Protein AF-A0A5K1FYK1-F1 (afdb_monomer_lite)

Secondary structure (DSSP, 8-state):
-------PPP------------------S------HHHHHHHHHHHHHHHHHHHHHHHHHHHHHHHHHHHHHHHHHHHHT-S-HHHHHHHHHHHHHHHHHHHHHHHHHHHHHHHHHHHHHHH----------GGGS-HHHHHHHHHHHHHHHHHHHHTT-

InterPro domains:
  IPR007356 tRNA (guanine(9)-N1)-methyltransferase, eukaryotic [PF27710] (33-149)
  IPR007356 tRNA (guanine(9)-N1)-methyltransferase, eukaryotic [PTHR13563] (24-150)

Radius of gyration: 33.41 Å; chains: 1; bounding box: 65×50×110 Å

Structure (mmCIF, N/CA/C/O backbone):
data_AF-A0A5K1FYK1-F1
#
_entry.id   AF-A0A5K1FYK1-F1
#
loop_
_atom_site.group_PDB
_atom_site.id
_atom_site.type_symbol
_atom_site.label_atom_id
_atom_site.label_alt_id
_atom_site.label_comp_id
_atom_site.label_asym_id
_atom_site.label_entity_id
_atom_site.label_seq_id
_atom_site.pdbx_PDB_ins_code
_atom_site.Cartn_x
_atom_site.Cartn_y
_atom_site.Cartn_z
_atom_site.occupancy
_atom_site.B_iso_or_equiv
_atom_site.auth_seq_id
_atom_site.auth_comp_id
_atom_site.auth_asym_id
_atom_site.auth_atom_id
_atom_site.pdbx_PDB_model_num
ATOM 1 N N . MET A 1 1 ? 0.011 -6.505 65.851 1.00 45.47 1 MET A N 1
ATOM 2 C CA . MET A 1 1 ? 1.336 -6.972 65.397 1.00 45.47 1 MET A CA 1
ATOM 3 C C . MET A 1 1 ? 1.111 -8.152 64.476 1.00 45.47 1 MET A C 1
ATOM 5 O O . MET A 1 1 ? 0.438 -9.086 64.889 1.00 45.47 1 MET A O 1
ATOM 9 N N . GLY A 1 2 ? 1.576 -8.056 63.236 1.00 45.41 2 GLY A N 1
ATOM 10 C CA . GLY A 1 2 ? 1.327 -9.039 62.181 1.00 45.41 2 GLY A CA 1
ATOM 11 C C . GLY A 1 2 ? 1.553 -8.389 60.822 1.00 45.41 2 GLY A C 1
ATOM 12 O O . GLY A 1 2 ? 0.606 -8.140 60.089 1.00 45.41 2 GLY A O 1
ATOM 13 N N . GLU A 1 3 ? 2.800 -8.001 60.581 1.00 43.47 3 GLU A N 1
ATOM 14 C CA . GLU A 1 3 ? 3.299 -7.370 59.361 1.00 43.47 3 GLU A CA 1
ATOM 15 C C . GLU A 1 3 ? 3.672 -8.486 58.372 1.00 43.47 3 GLU A C 1
ATOM 17 O O . GLU A 1 3 ? 4.439 -9.380 58.729 1.00 43.47 3 GLU A O 1
ATOM 22 N N . VAL A 1 4 ? 3.110 -8.476 57.159 1.00 50.62 4 VAL A N 1
ATOM 23 C CA . VAL A 1 4 ? 3.503 -9.389 56.069 1.00 50.62 4 VAL A CA 1
ATOM 24 C C . VAL A 1 4 ? 3.709 -8.572 54.793 1.00 50.62 4 VAL A C 1
ATOM 26 O O . VAL A 1 4 ? 2.808 -8.401 53.980 1.00 50.62 4 VAL A O 1
ATOM 29 N N . VAL A 1 5 ? 4.888 -7.957 54.749 1.00 49.75 5 VAL A N 1
ATOM 30 C CA . VAL A 1 5 ? 5.904 -7.963 53.682 1.00 49.75 5 VAL A CA 1
ATOM 31 C C . VAL A 1 5 ? 5.427 -8.208 52.238 1.00 49.75 5 VAL A C 1
ATOM 33 O O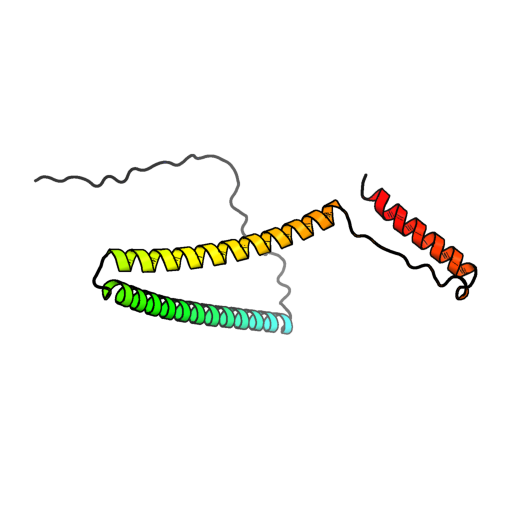 . VAL A 1 5 ? 5.021 -9.310 51.869 1.00 49.75 5 VAL A O 1
ATOM 36 N N . GLU A 1 6 ? 5.604 -7.163 51.420 1.00 46.22 6 GLU A N 1
ATOM 37 C CA . GLU A 1 6 ? 5.690 -7.171 49.954 1.00 46.22 6 GLU A CA 1
ATOM 38 C C . GLU A 1 6 ? 6.714 -8.191 49.438 1.00 46.22 6 GLU A C 1
ATOM 40 O O . GLU A 1 6 ? 7.853 -8.241 49.900 1.00 46.22 6 GLU A O 1
ATOM 45 N N . SER A 1 7 ? 6.338 -8.953 48.413 1.00 43.53 7 SER A N 1
ATOM 46 C CA . SER A 1 7 ? 7.266 -9.778 47.639 1.00 43.53 7 SER A CA 1
ATOM 47 C C . SER A 1 7 ? 7.247 -9.357 46.169 1.00 43.53 7 SER A C 1
ATOM 49 O O . SER A 1 7 ? 6.508 -9.921 45.359 1.00 43.53 7 SER A O 1
ATOM 51 N N . GLU A 1 8 ? 8.076 -8.376 45.819 1.00 42.44 8 GLU A N 1
ATOM 52 C CA . GLU A 1 8 ? 8.588 -8.225 44.457 1.00 42.44 8 GLU A CA 1
ATOM 53 C C . GLU A 1 8 ? 9.806 -9.146 44.311 1.00 42.44 8 GLU A C 1
ATOM 55 O O . GLU A 1 8 ? 10.772 -9.045 45.066 1.00 42.44 8 GLU A O 1
ATOM 60 N N . ILE A 1 9 ? 9.750 -10.088 43.368 1.00 46.44 9 ILE A N 1
ATOM 61 C CA . ILE A 1 9 ? 10.900 -10.930 43.028 1.00 46.44 9 ILE A CA 1
ATOM 62 C C . ILE A 1 9 ? 11.744 -10.189 41.979 1.00 46.44 9 ILE A C 1
ATOM 64 O O . ILE A 1 9 ? 11.218 -9.876 40.908 1.00 46.44 9 ILE A O 1
ATOM 68 N N . PRO A 1 10 ? 13.045 -9.956 42.240 1.00 48.47 10 PRO A N 1
ATOM 69 C CA . PRO A 1 10 ? 13.988 -9.398 41.284 1.00 48.47 10 PRO A CA 1
ATOM 70 C C . PRO A 1 10 ? 14.644 -10.517 40.464 1.00 48.47 10 PRO A C 1
ATOM 72 O O . PRO A 1 10 ? 14.892 -11.606 40.972 1.00 48.47 10 PRO A O 1
ATOM 75 N N . ASN A 1 11 ? 14.949 -10.243 39.199 1.00 40.34 11 ASN A N 1
ATOM 76 C CA . ASN A 1 11 ? 15.930 -10.962 38.377 1.00 40.34 11 ASN A CA 1
ATOM 77 C C . ASN A 1 11 ? 16.183 -10.081 37.146 1.00 40.34 11 ASN A C 1
ATOM 79 O O . ASN A 1 11 ? 15.236 -9.707 36.465 1.00 40.34 11 ASN A O 1
ATOM 83 N N . GLY A 1 12 ? 17.391 -9.688 36.777 1.00 34.97 12 GLY A N 1
ATOM 84 C CA . GLY A 1 12 ? 18.720 -10.058 37.233 1.00 34.97 12 GLY A CA 1
ATOM 85 C C . GLY A 1 12 ? 19.655 -9.617 36.112 1.00 34.97 12 GLY A C 1
ATOM 86 O O . GLY A 1 12 ? 19.536 -10.105 34.988 1.00 34.97 12 GLY A O 1
ATOM 87 N N . ASP A 1 13 ? 20.507 -8.640 36.407 1.00 32.94 13 ASP A N 1
ATOM 88 C CA . ASP A 1 13 ? 21.554 -8.146 35.523 1.00 32.94 13 ASP A CA 1
ATOM 89 C C . ASP A 1 13 ? 22.542 -9.262 35.160 1.00 32.94 13 ASP A C 1
ATOM 91 O O . ASP A 1 13 ? 23.092 -9.937 36.031 1.00 32.94 13 ASP A O 1
ATOM 95 N N . ALA A 1 14 ? 22.819 -9.404 33.865 1.00 39.47 14 ALA A N 1
ATOM 96 C CA . ALA A 1 14 ? 24.039 -10.023 33.368 1.00 39.47 14 ALA A CA 1
ATOM 97 C C . ALA A 1 14 ? 24.877 -8.923 32.709 1.00 39.47 14 ALA A C 1
ATOM 99 O O . ALA A 1 14 ? 24.531 -8.396 31.652 1.00 39.47 14 ALA A O 1
ATOM 100 N N . ALA A 1 15 ? 25.952 -8.555 33.400 1.00 39.31 15 ALA A N 1
ATOM 101 C CA . ALA A 1 15 ? 26.922 -7.553 33.001 1.00 39.31 15 ALA A CA 1
ATOM 102 C C . ALA A 1 15 ? 28.044 -8.133 32.121 1.00 39.31 15 ALA A C 1
ATOM 104 O O . ALA A 1 15 ? 28.415 -9.301 32.254 1.00 39.31 15 ALA A O 1
ATOM 105 N N . ASN A 1 16 ? 28.649 -7.206 31.369 1.00 36.06 16 ASN A N 1
ATOM 106 C CA . ASN A 1 16 ? 29.943 -7.207 30.667 1.00 36.06 16 ASN A CA 1
ATOM 107 C C . ASN A 1 16 ? 29.934 -7.697 29.201 1.00 36.06 16 ASN A C 1
ATOM 109 O O . ASN A 1 16 ? 29.418 -8.762 28.897 1.00 36.06 16 ASN A O 1
ATOM 113 N N . GLY A 1 17 ? 30.503 -6.966 28.237 1.00 31.27 17 GLY A N 1
ATOM 114 C CA . GLY A 1 17 ? 31.446 -5.853 28.357 1.00 31.27 17 GLY A CA 1
ATOM 115 C C . GLY A 1 17 ? 31.636 -5.051 27.066 1.00 31.27 17 GLY A C 1
ATOM 116 O O . GLY A 1 17 ? 31.213 -5.452 25.984 1.00 31.27 17 GLY A O 1
ATOM 117 N N . ASP A 1 18 ? 32.290 -3.909 27.272 1.00 34.53 18 ASP A N 1
ATOM 118 C CA . ASP A 1 18 ? 33.140 -3.167 26.339 1.00 34.53 18 ASP A CA 1
ATOM 119 C C . ASP A 1 18 ? 32.508 -2.584 25.068 1.00 34.53 18 ASP A C 1
ATOM 121 O O . ASP A 1 18 ? 32.523 -3.151 23.979 1.00 34.53 18 ASP A O 1
ATOM 125 N N . GLY A 1 19 ? 32.065 -1.337 25.206 1.00 34.72 19 GLY A N 1
ATOM 126 C CA . GLY A 1 19 ? 31.844 -0.414 24.102 1.00 34.72 19 GLY A CA 1
ATOM 127 C C . GLY A 1 19 ? 31.708 0.994 24.660 1.00 34.72 19 GLY A C 1
ATOM 128 O O . GLY A 1 19 ? 30.688 1.320 25.257 1.00 34.72 19 GLY A O 1
ATOM 129 N N . ALA A 1 20 ? 32.776 1.776 24.528 1.00 41.94 20 ALA A N 1
ATOM 130 C CA . ALA A 1 20 ? 32.913 3.173 24.927 1.00 41.94 20 ALA A CA 1
ATOM 131 C C . ALA A 1 20 ? 31.640 4.027 24.700 1.00 41.94 20 ALA A C 1
ATOM 133 O O . ALA A 1 20 ? 30.890 3.765 23.756 1.00 41.94 20 ALA A O 1
ATOM 134 N N . PRO A 1 21 ? 31.389 5.060 25.534 1.00 56.41 21 PRO A N 1
ATOM 135 C CA . PRO A 1 21 ? 30.239 5.947 25.359 1.00 56.41 21 PRO A CA 1
ATOM 136 C C . PRO A 1 21 ? 30.215 6.512 23.929 1.00 56.41 21 PRO A C 1
ATOM 138 O O . PRO A 1 21 ? 31.280 6.860 23.414 1.00 56.41 21 PRO A O 1
ATOM 141 N N . PRO A 1 22 ? 29.040 6.603 23.272 1.00 48.97 22 PRO A N 1
ATOM 142 C CA . PRO A 1 22 ? 28.956 7.214 21.958 1.00 48.97 22 PRO A CA 1
ATOM 143 C C . PRO A 1 22 ? 29.416 8.660 22.099 1.00 48.97 22 PRO A C 1
ATOM 145 O O . PRO A 1 22 ? 28.834 9.435 22.859 1.00 48.97 22 PRO A O 1
ATOM 148 N N . GLU A 1 23 ? 30.509 8.950 21.400 1.00 48.19 23 GLU A N 1
ATOM 149 C CA . GLU A 1 23 ? 31.130 10.254 21.275 1.00 48.19 23 GLU A CA 1
ATOM 150 C C . GLU A 1 23 ? 30.063 11.340 21.152 1.00 48.19 23 GLU A C 1
ATOM 152 O O . GLU A 1 23 ? 29.153 11.278 20.315 1.00 48.19 23 GLU A O 1
ATOM 157 N N . GLU A 1 24 ? 30.192 12.352 22.006 1.00 49.41 24 GLU A N 1
ATOM 158 C CA . GLU A 1 24 ? 29.573 13.644 21.775 1.00 49.41 24 GLU A CA 1
ATOM 159 C C . GLU A 1 24 ? 29.853 14.064 20.326 1.00 49.41 24 GLU A C 1
ATOM 161 O O . GLU A 1 24 ? 30.982 13.883 19.856 1.00 49.41 24 GLU A O 1
ATOM 166 N N . PRO A 1 25 ? 28.889 14.639 19.585 1.00 45.38 25 PRO A N 1
ATOM 167 C CA . PRO A 1 25 ? 29.239 15.286 18.339 1.00 45.38 25 PRO A CA 1
ATOM 168 C C . PRO A 1 25 ? 30.099 16.501 18.693 1.00 45.38 25 PRO A C 1
ATOM 170 O O . PRO A 1 25 ? 29.584 17.586 18.964 1.00 45.38 25 PRO A O 1
ATOM 173 N N . SER A 1 26 ? 31.417 16.295 18.681 1.00 43.72 26 SER A N 1
ATOM 174 C CA . SER A 1 26 ? 32.424 17.331 18.523 1.00 43.72 26 SER A CA 1
ATOM 175 C C . SER A 1 26 ? 32.130 18.030 17.200 1.00 43.72 26 SER A C 1
ATOM 177 O O . SER A 1 26 ? 32.593 17.655 16.124 1.00 43.72 26 SER A O 1
ATOM 179 N N . ALA A 1 27 ? 31.245 19.017 17.279 1.00 42.31 27 ALA A N 1
ATOM 180 C CA . ALA A 1 27 ? 30.926 19.934 16.208 1.00 42.31 27 ALA A CA 1
ATOM 181 C C . ALA A 1 27 ? 31.886 21.126 16.273 1.00 42.31 27 ALA A C 1
ATOM 183 O O . ALA A 1 27 ? 31.462 22.274 16.226 1.00 42.31 27 ALA A O 1
ATOM 184 N N . GLU A 1 28 ? 33.192 20.860 16.329 1.00 44.62 28 GLU A N 1
ATOM 185 C CA . GLU A 1 28 ? 34.197 21.817 15.863 1.00 44.62 28 GLU A CA 1
ATOM 186 C C . GLU A 1 28 ? 34.456 21.591 14.366 1.00 44.62 28 GLU A C 1
ATOM 188 O O . GLU A 1 28 ? 35.567 21.365 13.899 1.00 44.62 28 GLU A O 1
ATOM 193 N N . ALA A 1 29 ? 33.378 21.651 13.582 1.00 43.69 29 ALA A N 1
ATOM 194 C CA . ALA A 1 29 ? 33.452 21.957 12.164 1.00 43.69 29 ALA A CA 1
ATOM 195 C C . ALA A 1 29 ? 33.134 23.445 12.052 1.00 43.69 29 ALA A C 1
ATOM 197 O O . ALA A 1 29 ? 31.995 23.843 12.295 1.00 43.69 29 ALA A O 1
ATOM 198 N N . GLY A 1 30 ? 34.159 24.252 11.760 1.00 40.41 30 GLY A N 1
ATOM 199 C CA . GLY A 1 30 ? 34.105 25.712 11.756 1.00 40.41 30 GLY A CA 1
ATOM 200 C C . GLY A 1 30 ? 32.756 26.260 11.300 1.00 40.41 30 GLY A C 1
ATOM 201 O O . GLY A 1 30 ? 32.319 26.012 10.173 1.00 40.41 30 GLY A O 1
ATOM 202 N N . GLU A 1 31 ? 32.096 26.998 12.195 1.00 47.56 31 GLU A N 1
ATOM 203 C CA . GLU A 1 31 ? 30.844 27.688 11.918 1.00 47.56 31 GLU A CA 1
ATOM 204 C C . GLU A 1 31 ? 31.079 28.747 10.837 1.00 47.56 31 GLU A C 1
ATOM 206 O O . GLU A 1 31 ? 31.260 29.934 11.108 1.00 47.56 31 GLU A O 1
ATOM 211 N N . LEU A 1 32 ? 31.037 28.341 9.570 1.00 54.94 32 LEU A N 1
ATOM 212 C CA . LEU A 1 32 ? 30.719 29.281 8.513 1.00 54.94 32 LEU A CA 1
ATOM 213 C C . LEU A 1 32 ? 29.315 29.796 8.844 1.00 54.94 32 LEU A C 1
ATOM 215 O O . LEU A 1 32 ? 28.368 29.000 8.875 1.00 54.94 32 LEU A O 1
ATOM 219 N N . PRO A 1 33 ? 29.140 31.098 9.137 1.00 62.69 33 PRO A N 1
ATOM 220 C CA . PRO A 1 33 ? 27.858 31.615 9.564 1.00 62.69 33 PRO A CA 1
ATOM 221 C C . PRO A 1 33 ? 26.857 31.336 8.450 1.00 62.69 33 PRO A C 1
ATOM 223 O O . PRO A 1 33 ? 26.936 31.933 7.376 1.00 62.69 33 PRO A O 1
ATOM 226 N N . LEU A 1 34 ? 25.921 30.412 8.715 1.00 62.03 34 LEU A N 1
ATOM 227 C CA . LEU A 1 34 ? 24.820 30.070 7.815 1.00 62.03 34 LEU A CA 1
ATOM 228 C C . LEU A 1 34 ? 24.322 31.356 7.159 1.00 62.03 34 LEU A C 1
ATOM 230 O O . LEU A 1 34 ? 23.933 32.291 7.870 1.00 62.03 34 LEU A O 1
ATOM 234 N N . SER A 1 35 ? 24.356 31.407 5.823 1.00 77.75 35 SER A N 1
ATOM 235 C CA . SER A 1 35 ? 23.855 32.551 5.059 1.00 77.75 35 SER A CA 1
ATOM 236 C C . SER A 1 35 ? 22.494 32.979 5.616 1.00 77.75 35 SER A C 1
ATOM 238 O O . SER A 1 35 ? 21.688 32.133 6.018 1.00 77.75 35 SER A O 1
ATOM 240 N N . LYS A 1 36 ? 22.198 34.285 5.637 1.00 81.75 36 LYS A N 1
ATOM 241 C CA . LYS A 1 36 ? 20.920 34.825 6.152 1.00 81.75 36 LYS A CA 1
ATOM 242 C C . LYS A 1 36 ? 19.701 34.069 5.588 1.00 81.75 36 LYS A C 1
ATOM 244 O O . LYS A 1 36 ? 18.698 33.884 6.276 1.00 81.75 36 LYS A O 1
ATOM 249 N N . SER A 1 37 ? 19.811 33.575 4.353 1.00 82.44 37 SER A N 1
ATOM 250 C CA . SER A 1 37 ? 18.807 32.738 3.691 1.00 82.44 37 SER A CA 1
ATOM 251 C C . SER A 1 37 ? 18.691 31.317 4.274 1.00 82.44 37 SER A C 1
ATOM 253 O O . SER A 1 37 ? 17.573 30.832 4.459 1.00 82.44 37 SER A O 1
ATOM 255 N N . ALA A 1 38 ? 19.807 30.671 4.617 1.00 85.75 38 ALA A N 1
ATOM 256 C CA . ALA A 1 38 ? 19.861 29.343 5.225 1.00 85.75 38 ALA A CA 1
ATOM 257 C C . ALA A 1 38 ? 19.288 29.351 6.651 1.00 85.75 38 ALA A C 1
ATOM 259 O O . ALA A 1 38 ? 18.421 28.533 6.961 1.00 85.75 38 ALA A O 1
ATOM 260 N N . ARG A 1 39 ? 19.638 30.357 7.471 1.00 85.62 39 ARG A N 1
ATOM 261 C CA . ARG A 1 39 ? 19.046 30.546 8.814 1.00 85.62 39 ARG A CA 1
ATOM 262 C C . ARG A 1 39 ? 17.526 30.722 8.742 1.00 85.62 39 ARG A C 1
ATOM 264 O O . ARG A 1 39 ? 16.776 30.089 9.481 1.00 85.62 39 ARG A O 1
ATOM 271 N N . LYS A 1 40 ? 17.046 31.529 7.789 1.00 86.56 40 LYS A N 1
ATOM 272 C CA . LYS A 1 40 ? 15.607 31.746 7.563 1.00 86.56 40 LYS A CA 1
ATOM 273 C C . LYS A 1 40 ? 14.883 30.479 7.084 1.00 86.56 40 LYS A C 1
ATOM 275 O O . LYS A 1 40 ? 13.731 30.263 7.463 1.00 86.56 40 LYS A O 1
ATOM 280 N N . ARG A 1 41 ? 15.522 29.643 6.254 1.00 87.19 41 ARG A N 1
ATOM 281 C CA . ARG A 1 41 ? 14.967 28.350 5.805 1.00 87.19 41 ARG A CA 1
ATOM 282 C C . ARG A 1 41 ? 14.842 27.360 6.963 1.00 87.19 41 ARG A C 1
ATOM 284 O O . ARG A 1 41 ? 13.774 26.770 7.108 1.00 87.19 41 ARG A O 1
ATOM 291 N N . LEU A 1 42 ? 15.864 27.263 7.811 1.00 86.44 42 LEU A N 1
ATOM 292 C CA . LEU A 1 42 ? 15.886 26.380 8.979 1.00 86.44 42 LEU A CA 1
ATOM 293 C C . LEU A 1 42 ? 14.803 26.767 9.999 1.00 86.44 42 LEU A C 1
ATOM 295 O O . LEU A 1 42 ? 13.971 25.937 10.357 1.00 86.44 42 LEU A O 1
ATOM 299 N N . LEU A 1 43 ? 14.694 28.054 10.348 1.00 89.31 43 LEU A N 1
ATOM 300 C CA . LEU A 1 43 ? 13.623 28.546 11.230 1.00 89.31 43 LEU A CA 1
ATOM 301 C C . LEU A 1 43 ? 12.220 28.286 10.654 1.00 89.31 43 LEU A C 1
ATOM 303 O O . LEU A 1 43 ? 11.271 28.000 11.383 1.00 89.31 43 LEU A O 1
ATOM 307 N N . LYS A 1 44 ? 12.053 28.373 9.327 1.00 91.38 44 LYS A N 1
ATOM 308 C CA . LYS A 1 44 ? 10.777 28.058 8.664 1.00 91.38 44 LYS A CA 1
ATOM 309 C C . LYS A 1 44 ? 10.468 26.560 8.700 1.00 91.38 44 LYS A C 1
ATOM 311 O O . LYS A 1 44 ? 9.293 26.200 8.785 1.00 91.38 44 LYS A O 1
ATOM 316 N N . GLN A 1 45 ? 11.483 25.707 8.602 1.00 91.44 45 GLN A N 1
ATOM 317 C CA . GLN A 1 45 ? 11.342 24.260 8.717 1.00 91.44 45 GLN A CA 1
ATOM 318 C C . GLN A 1 45 ? 10.935 23.861 10.138 1.00 91.44 45 GLN A C 1
ATOM 320 O O . GLN A 1 45 ? 9.899 23.217 10.285 1.00 91.44 45 GLN A O 1
ATOM 325 N N . GLN A 1 46 ? 11.635 24.359 11.161 1.00 91.38 46 GLN A N 1
ATOM 326 C CA . GLN A 1 46 ? 11.299 24.126 12.571 1.00 91.38 46 GLN A CA 1
ATOM 327 C C . GLN A 1 46 ? 9.856 24.541 12.882 1.00 91.38 46 GLN A C 1
ATOM 329 O O . GLN A 1 46 ? 9.051 23.719 13.307 1.00 91.38 46 GLN A O 1
ATOM 334 N N . ARG A 1 47 ? 9.451 25.760 12.495 1.00 93.12 47 ARG A N 1
ATOM 335 C CA . ARG A 1 47 ? 8.059 26.225 12.664 1.00 93.12 47 ARG A CA 1
ATOM 336 C C . ARG A 1 47 ? 7.026 25.345 11.955 1.00 93.12 47 ARG A C 1
ATOM 338 O O . ARG A 1 47 ? 5.869 25.287 12.367 1.00 93.12 47 ARG A O 1
ATOM 345 N N . ARG A 1 48 ? 7.380 24.713 10.830 1.00 91.81 48 ARG A N 1
ATOM 346 C CA . ARG A 1 48 ? 6.483 23.783 10.120 1.00 91.81 48 ARG A CA 1
ATOM 347 C C . ARG A 1 48 ? 6.408 22.441 10.834 1.00 91.81 48 ARG A C 1
ATOM 349 O O . ARG A 1 48 ? 5.326 21.867 10.883 1.00 91.81 48 ARG A O 1
ATOM 356 N N . GLU A 1 49 ? 7.525 21.944 11.342 1.00 92.31 49 GLU A N 1
ATOM 357 C CA . GLU A 1 49 ? 7.609 20.687 12.084 1.00 92.31 49 GLU A CA 1
ATOM 358 C C . GLU A 1 49 ? 6.890 20.789 13.430 1.00 92.31 49 GLU A C 1
ATOM 360 O O . GLU A 1 49 ? 6.053 19.938 13.719 1.00 92.31 49 GLU A O 1
ATOM 365 N N . GLU A 1 50 ? 7.078 21.882 14.167 1.00 91.81 50 GLU A N 1
ATOM 366 C CA . GLU A 1 50 ? 6.342 22.205 15.395 1.00 91.81 50 GLU A CA 1
ATOM 367 C C . GLU A 1 50 ? 4.833 22.255 15.143 1.00 91.81 50 GLU A C 1
ATOM 369 O O . GLU A 1 50 ? 4.071 21.533 15.783 1.00 91.81 50 GLU A O 1
ATOM 374 N N . LYS A 1 51 ? 4.387 23.009 14.127 1.00 91.50 51 LYS A N 1
ATOM 375 C CA . LYS A 1 51 ? 2.961 23.074 13.756 1.00 91.50 51 LYS A CA 1
ATOM 376 C C . LYS A 1 51 ? 2.406 21.725 13.305 1.00 91.50 51 LYS A C 1
ATOM 378 O O . LYS A 1 51 ? 1.242 21.419 13.554 1.00 91.50 51 LYS A O 1
ATOM 383 N N . LYS A 1 52 ? 3.198 20.906 12.606 1.00 95.06 52 LYS A N 1
ATOM 384 C CA . LYS A 1 52 ? 2.796 19.541 12.232 1.00 95.06 52 LYS A CA 1
ATOM 385 C C . LYS A 1 52 ? 2.683 18.650 13.467 1.00 95.06 52 LYS A C 1
ATOM 387 O O . LYS A 1 52 ? 1.735 17.874 13.552 1.00 95.06 52 LYS A O 1
ATOM 392 N N . ALA A 1 53 ? 3.615 18.760 14.408 1.00 91.88 53 ALA A N 1
ATOM 393 C CA . ALA A 1 53 ? 3.612 17.998 15.648 1.00 91.88 53 ALA A CA 1
ATOM 394 C C . ALA A 1 53 ? 2.425 18.385 16.537 1.00 91.88 53 ALA A C 1
ATOM 396 O O . ALA A 1 53 ? 1.734 17.497 17.027 1.00 91.88 53 ALA A O 1
ATOM 397 N N . GLU A 1 54 ? 2.129 19.676 16.675 1.00 90.75 54 GLU A N 1
ATOM 398 C CA . GLU A 1 54 ? 0.968 20.190 17.405 1.00 90.75 54 GLU A CA 1
ATOM 399 C C . GLU A 1 54 ? -0.343 19.678 16.797 1.00 90.75 54 GLU A C 1
ATOM 401 O O . GLU A 1 54 ? -1.141 19.046 17.485 1.00 90.75 54 GLU A O 1
ATOM 406 N N . LYS A 1 55 ? -0.520 19.817 15.475 1.00 92.06 55 LYS A N 1
ATOM 407 C CA . LYS A 1 55 ? -1.697 19.278 14.772 1.00 92.06 55 LYS A CA 1
ATOM 408 C C . LYS A 1 55 ? -1.819 17.763 14.918 1.00 92.06 55 LYS A C 1
ATOM 410 O O . LYS A 1 55 ? -2.920 17.245 15.079 1.00 92.06 55 LYS A O 1
ATOM 415 N N . LYS A 1 56 ? -0.698 17.037 14.879 1.00 93.75 56 LYS A N 1
ATOM 416 C CA . LYS A 1 56 ? -0.677 15.582 15.078 1.00 93.75 56 LYS A CA 1
ATOM 417 C C . LYS A 1 56 ? -1.044 15.204 16.515 1.00 93.75 56 LYS A C 1
ATOM 419 O O . LYS A 1 56 ? -1.748 14.214 16.697 1.00 93.75 56 LYS A O 1
ATOM 424 N N . LYS A 1 57 ? -0.600 15.971 17.517 1.00 92.81 57 LYS A N 1
ATOM 425 C CA . LYS A 1 57 ? -0.975 15.787 18.928 1.00 92.81 57 LYS A CA 1
ATOM 426 C C . LYS A 1 57 ? -2.468 16.047 19.130 1.00 92.81 57 LYS A C 1
ATOM 428 O O . LYS A 1 57 ? -3.149 15.146 19.608 1.00 92.81 57 LYS A O 1
ATOM 433 N N . ALA A 1 58 ? -2.983 17.179 18.648 1.00 91.56 58 ALA A N 1
ATOM 434 C CA . ALA A 1 58 ? -4.404 17.521 18.719 1.00 91.56 58 ALA A CA 1
ATOM 435 C C . ALA A 1 58 ? -5.291 16.466 18.030 1.00 91.56 58 ALA A C 1
ATOM 437 O O . ALA A 1 58 ? -6.243 15.964 18.621 1.00 91.56 58 ALA A O 1
ATOM 438 N N . ALA A 1 59 ? -4.928 16.027 16.819 1.00 92.38 59 ALA A N 1
ATOM 439 C CA . ALA A 1 59 ? -5.663 14.975 16.114 1.00 92.38 59 ALA A CA 1
ATOM 440 C C . ALA A 1 59 ? -5.602 13.616 16.839 1.00 92.38 59 ALA A C 1
ATOM 442 O O . ALA A 1 59 ? -6.562 12.844 16.811 1.00 92.38 59 ALA A O 1
ATOM 443 N N . LYS A 1 60 ? -4.476 13.293 17.491 1.00 93.12 60 LYS A N 1
ATOM 444 C CA . LYS A 1 60 ? -4.336 12.062 18.284 1.00 93.12 60 LYS A CA 1
ATOM 445 C C . LYS A 1 60 ? -5.202 12.115 19.543 1.00 93.12 60 LYS A C 1
ATOM 447 O O . LYS A 1 60 ? -5.813 11.104 19.883 1.00 93.12 60 LYS A O 1
ATOM 452 N N . GLU A 1 61 ? -5.269 13.266 20.199 1.00 92.69 61 GLU A N 1
ATOM 453 C CA . GLU A 1 61 ? -6.095 13.497 21.383 1.00 92.69 61 GLU A CA 1
ATOM 454 C C . GLU A 1 61 ? -7.589 13.438 21.052 1.00 92.69 61 GLU A C 1
ATOM 456 O O . GLU A 1 61 ? -8.318 12.666 21.669 1.00 92.69 61 GLU A O 1
ATOM 461 N N . GLU A 1 62 ? -8.032 14.128 19.999 1.00 91.44 62 GLU A N 1
ATOM 462 C CA . GLU A 1 62 ? -9.418 14.063 19.525 1.00 91.44 62 GLU A CA 1
ATOM 463 C C . GLU A 1 62 ? -9.810 12.629 19.136 1.00 91.44 62 GLU A C 1
ATOM 465 O O . GLU A 1 62 ? -10.881 12.133 19.498 1.00 91.44 62 GLU A O 1
ATOM 470 N N . LYS A 1 63 ? -8.915 11.917 18.437 1.00 94.25 63 LYS A N 1
ATOM 471 C CA . LYS A 1 63 ? -9.131 10.512 18.079 1.00 94.25 63 LYS A CA 1
ATOM 472 C C . LYS A 1 63 ? -9.233 9.620 19.314 1.00 94.25 63 LYS A C 1
ATOM 474 O O . LYS A 1 63 ? -10.050 8.700 19.304 1.00 94.25 63 LYS A O 1
ATOM 479 N N . ARG A 1 64 ? -8.419 9.866 20.348 1.00 93.38 64 ARG A N 1
ATOM 480 C CA . ARG A 1 64 ? -8.474 9.136 21.621 1.00 93.38 64 ARG A CA 1
ATOM 481 C C . ARG A 1 64 ? -9.798 9.406 22.331 1.00 93.38 64 ARG A C 1
ATOM 483 O O . ARG A 1 64 ? -10.473 8.439 22.661 1.00 93.38 64 ARG A O 1
ATOM 490 N N . ARG A 1 65 ? -10.208 10.671 22.457 1.00 93.38 65 ARG A N 1
ATOM 491 C CA . ARG A 1 65 ? -11.477 11.059 23.090 1.00 93.38 65 ARG A CA 1
ATOM 492 C C . ARG A 1 65 ? -12.675 10.403 22.404 1.00 93.38 65 ARG A C 1
ATOM 494 O O . ARG A 1 65 ? -13.428 9.680 23.042 1.00 93.38 65 ARG A O 1
ATOM 501 N N . LYS A 1 66 ? -12.775 10.520 21.075 1.00 93.00 66 LYS A N 1
ATOM 502 C CA . LYS A 1 66 ? -13.838 9.868 20.287 1.00 93.00 66 LYS A CA 1
ATOM 503 C C . LYS A 1 66 ? -13.799 8.340 20.372 1.00 93.00 66 LYS A C 1
ATOM 505 O O . LYS A 1 66 ? -14.820 7.677 20.223 1.00 93.00 66 LYS A O 1
ATOM 510 N N . ALA A 1 67 ? -12.616 7.738 20.512 1.00 92.81 67 ALA A N 1
ATOM 511 C CA . ALA A 1 67 ? -12.497 6.292 20.686 1.00 92.81 67 ALA A CA 1
ATOM 512 C C . ALA A 1 67 ? -12.959 5.844 22.078 1.00 92.81 67 ALA A C 1
ATOM 514 O O . ALA A 1 67 ? -13.568 4.784 22.188 1.00 92.81 67 ALA A O 1
ATOM 515 N N . GLU A 1 68 ? -12.691 6.646 23.103 1.00 92.94 68 GLU A N 1
ATOM 516 C CA . GLU A 1 68 ? -13.131 6.415 24.475 1.00 92.94 68 GLU A CA 1
ATOM 517 C C . GLU A 1 68 ? -14.647 6.584 24.617 1.00 92.94 68 GLU A C 1
ATOM 519 O O . GLU A 1 68 ? -15.295 5.680 25.135 1.00 92.94 68 GLU A O 1
ATOM 524 N N . GLU A 1 69 ? -15.221 7.644 24.039 1.00 92.88 69 GLU A N 1
ATOM 525 C CA . GLU A 1 69 ? -16.675 7.848 23.926 1.00 92.88 69 GLU A CA 1
ATOM 526 C C . GLU A 1 69 ? -17.343 6.630 23.266 1.00 92.88 69 GLU A C 1
ATOM 528 O O . GLU A 1 69 ? -18.198 5.984 23.866 1.00 92.88 69 GLU A O 1
ATOM 533 N N . ARG A 1 70 ? -16.856 6.204 22.090 1.00 91.06 70 ARG A N 1
ATOM 534 C CA . ARG A 1 70 ? -17.375 5.002 21.412 1.00 91.06 70 ARG A CA 1
ATOM 535 C C . ARG A 1 70 ? -17.202 3.718 22.219 1.00 91.06 70 ARG A C 1
ATOM 537 O O . ARG A 1 70 ? -18.017 2.808 22.094 1.00 91.06 70 ARG A O 1
ATOM 544 N N . ARG A 1 71 ? -16.120 3.588 22.995 1.00 90.50 71 ARG A N 1
ATOM 545 C CA . ARG A 1 71 ? -15.903 2.414 23.853 1.00 90.50 71 ARG A CA 1
ATOM 546 C C . ARG A 1 71 ? -16.908 2.403 24.998 1.00 90.50 71 ARG A C 1
ATOM 548 O O . ARG A 1 71 ? -17.452 1.341 25.279 1.00 90.50 71 ARG A O 1
ATOM 555 N N . ARG A 1 72 ? -17.158 3.559 25.612 1.00 91.19 72 ARG A N 1
ATOM 556 C CA . ARG A 1 72 ? -18.135 3.723 26.688 1.00 91.19 72 ARG A CA 1
ATOM 557 C C . ARG A 1 72 ? -19.553 3.445 26.194 1.00 91.19 72 ARG A C 1
ATOM 559 O O . ARG A 1 72 ? -20.215 2.597 26.773 1.00 91.19 72 ARG A O 1
ATOM 566 N N . GLU A 1 73 ? -19.966 4.052 25.083 1.00 90.94 73 GLU A N 1
ATOM 567 C CA . GLU A 1 73 ? -21.273 3.792 24.456 1.00 90.94 73 GLU A CA 1
ATOM 568 C C . GLU A 1 73 ? -21.455 2.312 24.098 1.00 90.94 73 GLU A C 1
ATOM 570 O O . GLU A 1 73 ? -22.538 1.750 24.228 1.00 90.94 73 GLU A O 1
ATOM 575 N N . TRP A 1 74 ? -20.391 1.658 23.626 1.00 88.38 74 TRP A N 1
ATOM 576 C CA . TRP A 1 74 ? -20.429 0.231 23.330 1.00 88.38 74 TRP A CA 1
ATOM 577 C C . TRP A 1 74 ? -20.567 -0.623 24.593 1.00 88.38 74 TRP A C 1
ATOM 579 O O . TRP A 1 74 ? -21.343 -1.572 24.597 1.00 88.38 74 TRP A O 1
ATOM 589 N N . GLN A 1 75 ? -19.831 -0.294 25.657 1.00 87.88 75 GLN A N 1
ATOM 590 C CA . GLN A 1 75 ? -19.951 -0.986 26.941 1.00 87.88 75 GLN A CA 1
ATOM 591 C C . GLN A 1 75 ? -21.350 -0.821 27.528 1.00 87.88 75 GLN A C 1
ATOM 593 O O . GLN A 1 75 ? -21.916 -1.806 27.979 1.00 87.88 75 GLN A O 1
ATOM 598 N N . GLU A 1 76 ? -21.929 0.377 27.437 1.00 88.94 76 GLU A N 1
ATOM 599 C CA . GLU A 1 76 ? -23.299 0.661 27.866 1.00 88.94 76 GLU A CA 1
ATOM 600 C C . GLU A 1 76 ? -24.336 -0.144 27.062 1.00 88.94 76 GLU A C 1
ATOM 602 O O . GLU A 1 76 ? -25.265 -0.730 27.625 1.00 88.94 76 GLU A O 1
ATOM 607 N N . LYS A 1 77 ? -24.137 -0.261 25.742 1.00 86.69 77 LYS A N 1
ATOM 608 C CA . LYS A 1 77 ? -24.951 -1.121 24.869 1.00 86.69 77 LYS A CA 1
ATOM 609 C C . LYS A 1 77 ? -24.835 -2.600 25.227 1.00 86.69 77 LYS A C 1
ATOM 611 O O . LYS A 1 77 ? -25.846 -3.280 25.238 1.00 86.69 77 LYS A O 1
ATOM 616 N N . ILE A 1 78 ? -23.641 -3.104 25.545 1.00 86.38 78 ILE A N 1
ATOM 617 C CA . ILE A 1 78 ? -23.480 -4.498 25.991 1.00 86.38 78 ILE A CA 1
ATOM 618 C C . ILE A 1 78 ? -24.107 -4.702 27.374 1.00 86.38 78 ILE A C 1
ATOM 620 O O . ILE A 1 78 ? -24.804 -5.687 27.592 1.00 86.38 78 ILE A O 1
ATOM 624 N N . SER A 1 79 ? -23.907 -3.772 28.311 1.00 85.38 79 SER A N 1
ATOM 625 C CA . SER A 1 79 ? -24.445 -3.894 29.669 1.00 85.38 79 SER A CA 1
ATOM 626 C C . SER A 1 79 ? -25.967 -3.762 29.737 1.00 85.38 79 SER A C 1
ATOM 628 O O . SER A 1 79 ? -26.569 -4.275 30.673 1.00 85.38 79 SER A O 1
ATOM 630 N N . SER A 1 80 ? -26.592 -3.091 28.764 1.00 85.19 80 SER A N 1
ATOM 631 C CA . SER A 1 80 ? -28.056 -2.980 28.668 1.00 85.19 80 SER A CA 1
ATOM 632 C C . SER A 1 80 ? -28.732 -4.225 28.083 1.00 85.19 80 SER A C 1
ATOM 634 O O . SER A 1 80 ? -29.945 -4.365 28.219 1.00 85.19 80 SER A O 1
ATOM 636 N N . VAL A 1 81 ? -27.978 -5.160 27.493 1.00 87.06 81 VAL A N 1
ATOM 637 C CA . VAL A 1 81 ? -28.501 -6.476 27.088 1.00 87.06 81 VAL A CA 1
ATOM 638 C C . VAL A 1 81 ? -28.764 -7.315 28.337 1.00 87.06 81 VAL A C 1
ATOM 640 O O . VAL A 1 81 ? -27.907 -7.389 29.218 1.00 87.06 81 VAL A O 1
ATOM 643 N N . ALA A 1 82 ? -29.943 -7.930 28.429 1.00 71.94 82 ALA A N 1
ATOM 644 C CA . ALA A 1 82 ? -30.430 -8.564 29.655 1.00 71.94 82 ALA A CA 1
ATOM 645 C C . ALA A 1 82 ? -29.856 -9.969 29.912 1.00 71.94 82 ALA A C 1
ATOM 647 O O . ALA A 1 82 ? -29.780 -10.379 31.067 1.00 71.94 82 ALA A O 1
ATOM 648 N N . THR A 1 83 ? -29.436 -10.694 28.870 1.00 87.94 83 THR A N 1
ATOM 649 C CA . THR A 1 83 ? -28.950 -12.079 28.991 1.00 87.94 83 THR A CA 1
ATOM 650 C C . THR A 1 83 ? -27.452 -12.195 28.697 1.00 87.94 83 THR A C 1
ATOM 652 O O . THR A 1 83 ? -26.901 -11.471 27.865 1.00 87.94 83 THR A O 1
ATOM 655 N N . GLU A 1 84 ? -26.761 -13.099 29.395 1.00 82.06 84 GLU A N 1
ATOM 656 C CA . GLU A 1 84 ? -25.318 -13.327 29.204 1.00 82.06 84 GLU A CA 1
ATOM 657 C C . GLU A 1 84 ? -25.003 -13.982 27.850 1.00 82.06 84 GLU A C 1
ATOM 659 O O . GLU A 1 84 ? -23.997 -13.652 27.222 1.00 82.06 84 GLU A O 1
ATOM 664 N N . GLU A 1 85 ? -25.895 -14.843 27.359 1.00 82.12 85 GLU A N 1
ATOM 665 C CA . GLU A 1 85 ? -25.753 -15.531 26.072 1.00 82.12 85 GLU A CA 1
ATOM 666 C C . GLU A 1 85 ? -25.810 -14.556 24.885 1.00 82.12 85 GLU A C 1
ATOM 668 O O . GLU A 1 85 ? -24.977 -14.623 23.978 1.00 82.12 85 GLU A O 1
ATOM 673 N N . GLU A 1 86 ? -26.724 -13.582 24.909 1.00 82.44 86 GLU A N 1
ATOM 674 C CA . GLU A 1 86 ? -26.806 -12.553 23.864 1.00 82.44 86 GLU A CA 1
ATOM 675 C C . GLU A 1 86 ? -25.584 -11.625 23.884 1.00 82.44 86 GLU A C 1
ATOM 677 O O . GLU A 1 86 ? -25.091 -11.220 22.827 1.00 82.44 86 GLU A O 1
ATOM 682 N N . ARG A 1 87 ? -25.041 -11.315 25.072 1.00 85.62 87 ARG A N 1
ATOM 683 C CA . ARG A 1 87 ? -23.796 -10.538 25.199 1.00 85.62 87 ARG A CA 1
ATOM 684 C C . ARG A 1 87 ? -22.621 -11.273 24.557 1.00 85.62 87 ARG A C 1
ATOM 686 O O . ARG A 1 87 ? -21.892 -10.669 23.768 1.00 85.62 87 ARG A O 1
ATOM 693 N N . ALA A 1 88 ? -22.475 -12.568 24.839 1.00 85.81 88 ALA A N 1
ATOM 694 C CA . ALA A 1 88 ? -21.428 -13.399 24.253 1.00 85.81 88 ALA A CA 1
ATOM 695 C C . ALA A 1 88 ? -21.553 -13.484 22.720 1.00 85.81 88 ALA A C 1
ATOM 697 O O . ALA A 1 88 ? -20.562 -13.291 22.013 1.00 85.81 88 ALA A O 1
ATOM 698 N N . ALA A 1 89 ? -22.768 -13.658 22.189 1.00 87.75 89 ALA A N 1
ATOM 699 C CA . ALA A 1 89 ? -23.013 -13.706 20.745 1.00 87.75 89 ALA A CA 1
ATOM 700 C C . ALA A 1 89 ? -22.664 -12.380 20.029 1.00 87.75 89 ALA A C 1
ATOM 702 O O . ALA A 1 89 ? -22.108 -12.364 18.922 1.00 87.75 89 ALA A O 1
ATOM 703 N N . ILE A 1 90 ? -22.945 -11.234 20.660 1.00 85.50 90 ILE A N 1
ATOM 704 C CA . ILE A 1 90 ? -22.586 -9.909 20.126 1.00 85.50 90 ILE A CA 1
ATOM 705 C C . ILE A 1 90 ? -21.061 -9.714 20.106 1.00 85.50 90 ILE A C 1
ATOM 707 O O . ILE A 1 90 ? -20.508 -9.150 19.154 1.00 85.50 90 ILE A O 1
ATOM 711 N N . GLU A 1 91 ? -20.355 -10.176 21.135 1.00 86.56 91 GLU A N 1
ATOM 712 C CA . GLU A 1 91 ? -18.893 -10.109 21.177 1.00 86.56 91 GLU A CA 1
ATOM 713 C C . GLU A 1 91 ? -18.241 -11.040 20.149 1.00 86.56 91 GLU A C 1
ATOM 715 O O . GLU A 1 91 ? -17.329 -10.614 19.429 1.00 86.56 91 GLU A O 1
ATOM 720 N N . GLU A 1 92 ? -18.744 -12.267 20.022 1.00 89.12 92 GLU A N 1
ATOM 721 C CA . GLU A 1 92 ? -18.257 -13.263 19.070 1.00 89.12 92 GLU A CA 1
ATOM 722 C C . GLU A 1 92 ? -18.449 -12.800 17.624 1.00 89.12 92 GLU A C 1
ATOM 724 O O . GLU A 1 92 ? -17.491 -12.781 16.848 1.00 89.12 92 GLU A O 1
ATOM 729 N N . SER A 1 93 ? -19.646 -12.328 17.262 1.00 88.25 93 SER A N 1
ATOM 730 C CA . SER A 1 93 ? -19.922 -11.814 15.912 1.00 88.25 93 SER A CA 1
ATOM 731 C C . SER A 1 93 ? -19.006 -10.641 15.541 1.00 88.25 93 SER A C 1
ATOM 733 O O . SER A 1 93 ? -18.475 -10.559 14.427 1.00 88.25 93 SER A O 1
ATOM 735 N N . ARG A 1 94 ? -18.726 -9.745 16.495 1.00 88.19 94 ARG A N 1
ATOM 736 C CA . ARG A 1 94 ? -17.791 -8.633 16.299 1.00 88.19 94 ARG A CA 1
ATOM 737 C C . ARG A 1 94 ? -16.344 -9.113 16.160 1.00 88.19 94 ARG A C 1
ATOM 739 O O . ARG A 1 94 ? -15.588 -8.538 15.362 1.00 88.19 94 ARG A O 1
ATOM 746 N N . LEU A 1 95 ? -15.936 -10.119 16.932 1.00 91.81 95 LEU A N 1
ATOM 747 C CA . LEU A 1 95 ? -14.608 -10.721 16.840 1.00 91.81 95 LEU A CA 1
ATOM 748 C C . LEU A 1 95 ? -14.424 -11.434 15.496 1.00 91.81 95 LEU A C 1
ATOM 750 O O . LEU A 1 95 ? -13.409 -11.203 14.837 1.00 91.81 95 LEU A O 1
ATOM 754 N N . ALA A 1 96 ? -15.424 -12.193 15.049 1.00 91.50 96 ALA A N 1
ATOM 755 C CA . ALA A 1 96 ? -15.454 -12.857 13.751 1.00 91.50 96 ALA A CA 1
ATOM 756 C C . ALA A 1 96 ? -15.322 -11.845 12.603 1.00 91.50 96 ALA A C 1
ATOM 758 O O . ALA A 1 96 ? -14.398 -11.947 11.798 1.00 91.50 96 ALA A O 1
ATOM 759 N N . ALA A 1 97 ? -16.123 -10.774 12.602 1.00 90.94 97 ALA A N 1
ATOM 760 C CA . ALA A 1 97 ? -16.025 -9.715 11.592 1.00 90.94 97 ALA A CA 1
ATOM 761 C C . ALA A 1 97 ? -14.665 -8.987 11.612 1.00 90.94 97 ALA A C 1
ATOM 763 O O . ALA A 1 97 ? -14.177 -8.476 10.598 1.00 90.94 97 ALA A O 1
ATOM 764 N N . ARG A 1 98 ? -14.019 -8.872 12.781 1.00 91.19 98 ARG A N 1
ATOM 765 C CA . ARG A 1 98 ? -12.651 -8.337 12.871 1.00 91.19 98 ARG A CA 1
ATOM 766 C C . ARG A 1 98 ? -11.640 -9.316 12.282 1.00 91.19 98 ARG A C 1
ATOM 768 O O . ARG A 1 98 ? -10.761 -8.862 11.551 1.00 91.19 98 ARG A O 1
ATOM 775 N N . ARG A 1 99 ? -11.755 -10.600 12.613 1.00 93.94 99 ARG A N 1
ATOM 776 C CA . ARG A 1 99 ? -10.886 -11.670 12.128 1.00 93.94 99 ARG A CA 1
ATOM 777 C C . ARG A 1 99 ? -10.943 -11.760 10.606 1.00 93.94 99 ARG A C 1
ATOM 779 O O . ARG A 1 99 ? -9.905 -11.599 9.979 1.00 93.94 99 ARG A O 1
ATOM 786 N N . GLU A 1 100 ? -12.138 -11.824 10.030 1.00 93.50 100 GLU A N 1
ATOM 787 C CA . GLU A 1 100 ? -12.359 -11.856 8.580 1.00 93.50 100 GLU A CA 1
ATOM 788 C C . GLU A 1 100 ? -11.700 -10.660 7.873 1.00 93.50 100 GLU A C 1
ATOM 790 O O . GLU A 1 100 ? -10.926 -10.821 6.931 1.00 93.50 100 GLU A O 1
ATOM 795 N N . ARG A 1 101 ? -11.909 -9.431 8.372 1.00 92.44 101 ARG A N 1
ATOM 796 C CA . ARG A 1 101 ? -11.267 -8.234 7.793 1.00 92.44 101 ARG A CA 1
ATOM 797 C C . ARG A 1 101 ? -9.744 -8.267 7.885 1.00 92.44 101 ARG A C 1
ATOM 799 O O . ARG A 1 101 ? -9.066 -7.712 7.019 1.00 92.44 101 ARG A O 1
ATOM 806 N N . MET A 1 102 ? -9.196 -8.830 8.960 1.00 91.56 102 MET A N 1
ATOM 807 C CA . MET A 1 102 ? -7.750 -8.954 9.132 1.00 91.56 102 MET A CA 1
ATOM 808 C C . MET A 1 102 ? -7.175 -10.029 8.212 1.00 91.56 102 MET A C 1
ATOM 810 O O . MET A 1 102 ? -6.155 -9.774 7.577 1.00 91.56 102 MET A O 1
ATOM 814 N N . GLU A 1 103 ? -7.850 -11.167 8.084 1.00 93.69 103 GLU A N 1
ATOM 815 C CA . GLU A 1 103 ? -7.489 -12.257 7.178 1.00 93.69 103 GLU A CA 1
ATOM 816 C C . GLU A 1 103 ? -7.559 -11.807 5.715 1.00 93.69 103 GLU A C 1
ATOM 818 O O . GLU A 1 103 ? -6.598 -12.006 4.978 1.00 93.69 103 GLU A O 1
ATOM 823 N N . ALA A 1 104 ? -8.602 -11.073 5.311 1.00 93.75 104 ALA A N 1
ATOM 824 C CA . ALA A 1 104 ? -8.708 -10.508 3.965 1.00 93.75 104 ALA A CA 1
ATOM 825 C C . ALA A 1 104 ? -7.540 -9.557 3.641 1.00 93.75 104 ALA A C 1
ATOM 827 O O . ALA A 1 104 ? -6.928 -9.640 2.575 1.00 93.75 104 ALA A O 1
ATOM 828 N N . ARG A 1 105 ? -7.174 -8.675 4.584 1.00 92.38 105 ARG A N 1
ATOM 829 C CA . ARG A 1 105 ? -6.017 -7.772 4.432 1.00 92.38 105 ARG A CA 1
ATOM 830 C C . ARG A 1 105 ? -4.693 -8.528 4.401 1.00 92.38 105 ARG A C 1
ATOM 832 O O . ARG A 1 105 ? -3.798 -8.144 3.649 1.00 92.38 105 ARG A O 1
ATOM 839 N N . ALA A 1 106 ? -4.542 -9.552 5.237 1.00 92.81 106 ALA A N 1
ATOM 840 C CA . ALA A 1 106 ? -3.345 -10.382 5.273 1.00 92.81 106 ALA A CA 1
ATOM 841 C C . ALA A 1 106 ? -3.187 -11.158 3.960 1.00 92.81 106 ALA A C 1
ATOM 843 O O . ALA A 1 106 ? -2.123 -11.092 3.354 1.00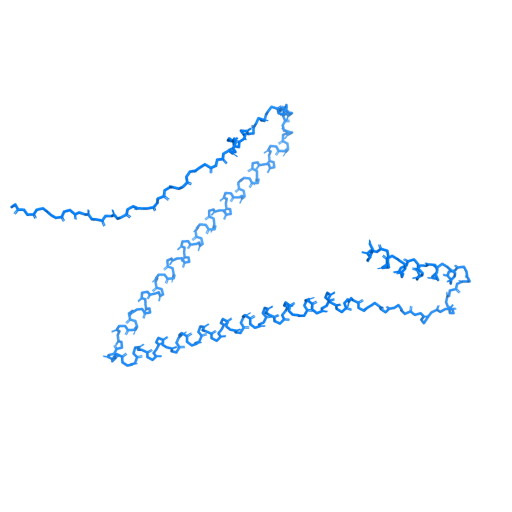 92.81 106 ALA A O 1
ATOM 844 N N . GLY A 1 107 ? -4.261 -11.779 3.467 1.00 93.75 107 GLY A N 1
ATOM 845 C CA . GLY A 1 107 ? -4.286 -12.486 2.189 1.00 93.75 107 GLY A CA 1
ATOM 846 C C . GLY A 1 107 ? -3.998 -11.572 0.998 1.00 93.75 107 GLY A C 1
ATOM 847 O O . GLY A 1 107 ? -3.225 -11.933 0.115 1.00 93.75 107 GLY A O 1
ATOM 848 N N . GLU A 1 108 ? -4.537 -10.348 0.975 1.00 92.00 108 GLU A N 1
ATOM 849 C CA . GLU A 1 108 ? -4.235 -9.390 -0.096 1.00 92.00 108 GLU A CA 1
ATOM 850 C C . GLU A 1 108 ? -2.755 -8.972 -0.099 1.00 92.00 108 GLU A C 1
ATOM 852 O O . GLU A 1 108 ? -2.126 -8.903 -1.162 1.00 92.00 108 GLU A O 1
ATOM 857 N N . ARG A 1 109 ? -2.190 -8.705 1.087 1.00 92.88 109 ARG A N 1
ATOM 858 C CA . ARG A 1 109 ? -0.763 -8.389 1.251 1.00 92.88 109 ARG A CA 1
ATOM 859 C C . ARG A 1 109 ? 0.110 -9.558 0.831 1.00 92.88 109 ARG A C 1
ATOM 861 O O . ARG A 1 109 ? 1.084 -9.347 0.117 1.00 92.88 109 ARG A O 1
ATOM 868 N N . GLU A 1 110 ? -0.265 -10.766 1.228 1.00 94.44 110 GLU A N 1
ATOM 869 C CA . GLU A 1 110 ? 0.449 -11.983 0.876 1.00 94.44 110 GLU A CA 1
ATOM 870 C C . GLU A 1 110 ? 0.432 -12.216 -0.632 1.00 94.44 110 GLU A C 1
ATOM 872 O O . GLU A 1 110 ? 1.483 -12.377 -1.237 1.00 94.44 110 GLU A O 1
ATOM 877 N N . ARG A 1 111 ? -0.724 -12.074 -1.285 1.00 93.75 111 ARG A N 1
ATOM 878 C CA . ARG A 1 111 ? -0.830 -12.163 -2.746 1.00 93.75 111 ARG A CA 1
ATOM 879 C C . ARG A 1 111 ? 0.045 -11.131 -3.459 1.00 93.75 111 ARG A C 1
ATOM 881 O O . ARG A 1 111 ? 0.636 -11.434 -4.491 1.00 93.75 111 ARG A O 1
ATOM 888 N N . LYS A 1 112 ? 0.109 -9.894 -2.953 1.00 92.19 112 LYS A N 1
ATOM 889 C CA . LYS A 1 112 ? 0.993 -8.852 -3.508 1.00 92.19 112 LYS A CA 1
ATOM 890 C C . LYS A 1 112 ? 2.465 -9.223 -3.337 1.00 92.19 112 LYS A C 1
ATOM 892 O O . LYS A 1 112 ? 3.226 -9.076 -4.287 1.00 92.19 112 LYS A O 1
ATOM 897 N N . ARG A 1 113 ? 2.836 -9.736 -2.162 1.00 92.19 113 ARG A N 1
ATOM 898 C CA . ARG A 1 113 ? 4.185 -10.224 -1.865 1.00 92.19 113 ARG A CA 1
ATOM 899 C C . ARG A 1 113 ? 4.570 -11.364 -2.803 1.00 92.19 113 ARG A C 1
ATOM 901 O O . ARG A 1 113 ? 5.581 -11.250 -3.472 1.00 92.19 113 ARG A O 1
ATOM 908 N N . GLN A 1 114 ? 3.716 -12.376 -2.932 1.00 92.38 114 GLN A N 1
ATOM 909 C CA . GLN A 1 114 ? 3.930 -13.529 -3.809 1.00 92.38 114 GLN A CA 1
ATOM 910 C C . GLN A 1 114 ? 4.057 -13.133 -5.279 1.00 92.38 114 GLN A C 1
ATOM 912 O O . GLN A 1 114 ? 4.891 -13.669 -5.994 1.00 92.38 114 GLN A O 1
ATOM 917 N N . LYS A 1 115 ? 3.256 -12.170 -5.753 1.00 89.38 115 LYS A N 1
ATOM 918 C CA . LYS A 1 115 ? 3.408 -11.638 -7.116 1.00 89.38 115 LYS A CA 1
ATOM 919 C C . LYS A 1 115 ? 4.760 -10.958 -7.320 1.00 89.38 115 LYS 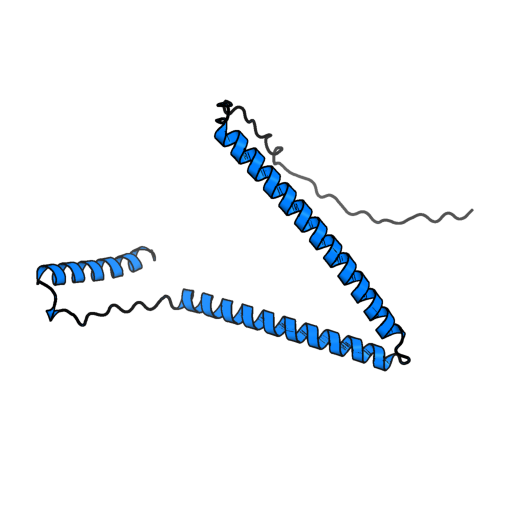A C 1
ATOM 921 O O . LYS A 1 115 ? 5.347 -11.108 -8.385 1.00 89.38 115 LYS A O 1
ATOM 926 N N . LEU A 1 116 ? 5.226 -10.206 -6.324 1.00 86.81 116 LEU A N 1
ATOM 927 C CA . LEU A 1 116 ? 6.522 -9.538 -6.382 1.00 86.81 116 LEU A CA 1
ATOM 928 C C . LEU A 1 116 ? 7.667 -10.555 -6.348 1.00 86.81 116 LEU A C 1
ATOM 930 O O . LEU A 1 116 ? 8.534 -10.491 -7.209 1.00 86.81 116 LEU A O 1
ATOM 934 N N . THR A 1 117 ? 7.642 -11.513 -5.415 1.00 88.31 117 THR A N 1
ATOM 935 C CA . THR A 1 117 ? 8.674 -12.557 -5.308 1.00 88.31 117 THR A CA 1
ATOM 936 C C . THR A 1 117 ? 8.719 -13.409 -6.567 1.00 88.31 117 THR A C 1
ATOM 938 O O . THR A 1 117 ? 9.787 -13.588 -7.133 1.00 88.31 117 THR A O 1
ATOM 941 N N . LYS A 1 118 ? 7.558 -13.818 -7.088 1.00 88.44 118 LYS A N 1
ATOM 942 C CA . LYS A 1 118 ? 7.469 -14.554 -8.350 1.00 88.44 118 LYS A CA 1
ATOM 943 C C . LYS A 1 118 ? 8.043 -13.760 -9.528 1.00 88.44 118 LYS A C 1
ATOM 945 O O . LYS A 1 118 ? 8.741 -14.321 -10.358 1.00 88.44 118 LYS A O 1
ATOM 950 N N . GLY A 1 119 ? 7.789 -12.451 -9.593 1.00 85.81 119 GLY A N 1
ATOM 951 C CA . GLY A 1 119 ? 8.382 -11.585 -10.618 1.00 85.81 119 GLY A CA 1
ATOM 952 C C . GLY A 1 119 ? 9.899 -11.413 -10.481 1.00 85.81 119 GLY A C 1
ATOM 953 O O . GLY A 1 119 ? 10.576 -11.216 -11.485 1.00 85.81 119 GLY A O 1
ATOM 954 N N . MET A 1 120 ? 10.436 -11.502 -9.260 1.00 83.31 120 MET A N 1
ATOM 955 C CA . MET A 1 120 ? 11.882 -11.514 -9.019 1.00 83.31 120 MET A CA 1
ATOM 956 C C . MET A 1 120 ? 12.512 -12.858 -9.408 1.00 83.31 120 MET A C 1
ATOM 958 O O . MET A 1 120 ? 13.592 -12.861 -9.983 1.00 83.31 120 MET A O 1
ATOM 962 N N . GLU A 1 121 ? 11.835 -13.975 -9.131 1.00 84.94 121 GLU A N 1
ATOM 963 C CA . GLU A 1 121 ? 12.293 -15.332 -9.467 1.00 84.94 121 GLU A CA 1
ATOM 964 C C . GLU A 1 121 ? 12.254 -15.609 -10.976 1.00 84.94 121 GLU A C 1
ATOM 966 O O . GLU A 1 121 ? 13.218 -16.116 -11.540 1.00 84.94 121 GLU A O 1
ATOM 971 N N . GLU A 1 122 ? 11.147 -15.272 -11.646 1.00 85.69 122 GLU A N 1
ATOM 972 C CA . GLU A 1 122 ? 10.974 -15.498 -13.091 1.00 85.69 122 GLU A CA 1
ATOM 973 C C . GLU A 1 122 ? 11.691 -14.436 -13.946 1.00 85.69 122 GLU A C 1
ATOM 975 O O . GLU A 1 122 ? 11.906 -14.640 -15.143 1.00 85.69 122 GLU A O 1
ATOM 98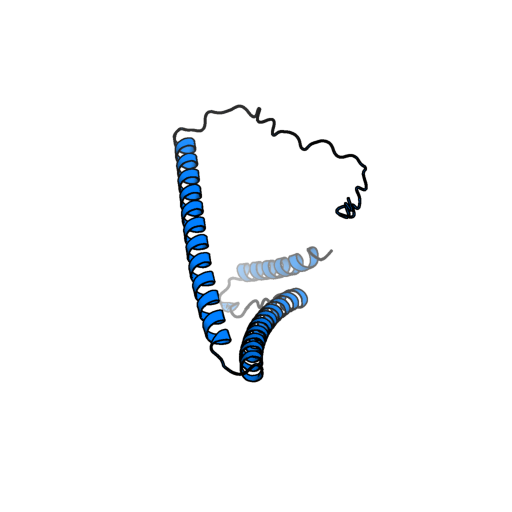0 N N . GLY A 1 123 ? 12.055 -13.299 -13.345 1.00 82.94 123 GLY A N 1
ATOM 981 C CA . GLY A 1 123 ? 12.600 -12.135 -14.036 1.00 82.94 123 GLY A CA 1
ATOM 982 C C . GLY A 1 123 ? 11.571 -11.393 -14.902 1.00 82.94 123 GLY A C 1
ATOM 983 O O . GLY A 1 123 ? 10.454 -11.849 -15.164 1.00 82.94 123 GLY A O 1
ATOM 984 N N . GLN A 1 124 ? 11.937 -10.197 -15.375 1.00 80.25 124 GLN A N 1
ATOM 985 C CA . GLN A 1 124 ? 11.073 -9.421 -16.266 1.00 80.25 124 GLN A CA 1
ATOM 986 C C . GLN A 1 124 ? 11.219 -9.892 -17.719 1.00 80.25 124 GLN A C 1
ATOM 988 O O . GLN A 1 124 ? 12.310 -9.881 -18.291 1.00 80.25 124 GLN A O 1
ATOM 993 N N . ARG A 1 125 ? 10.098 -10.253 -18.356 1.00 84.88 125 ARG A N 1
ATOM 994 C CA . ARG A 1 125 ? 10.063 -10.518 -19.801 1.00 84.88 125 ARG A CA 1
ATOM 995 C C . ARG A 1 125 ? 10.128 -9.201 -20.569 1.00 84.88 125 ARG A C 1
ATOM 997 O O . ARG A 1 125 ? 9.191 -8.410 -20.516 1.00 84.88 125 ARG A O 1
ATOM 1004 N N . ILE A 1 126 ? 11.232 -8.992 -21.280 1.00 85.50 126 ILE A N 1
ATOM 1005 C CA . ILE A 1 126 ? 11.448 -7.851 -22.175 1.00 85.50 126 ILE A CA 1
ATOM 1006 C C . ILE A 1 126 ? 11.284 -8.358 -23.606 1.00 85.50 126 ILE A C 1
ATOM 1008 O O . ILE A 1 126 ? 11.984 -9.285 -24.007 1.00 85.50 126 ILE A O 1
ATOM 1012 N N . VAL A 1 127 ? 10.359 -7.760 -24.355 1.00 90.00 127 VAL A N 1
ATOM 1013 C CA . VAL A 1 127 ? 10.146 -8.042 -25.779 1.00 90.00 127 VAL A CA 1
ATOM 1014 C C . VAL A 1 127 ? 10.655 -6.841 -26.562 1.00 90.00 127 VAL A C 1
ATOM 1016 O O . VAL A 1 127 ? 10.227 -5.717 -26.306 1.00 90.00 127 VAL A O 1
ATOM 1019 N N . VAL A 1 128 ? 11.587 -7.082 -27.480 1.00 90.00 128 VAL A N 1
ATOM 1020 C CA . VAL A 1 128 ? 12.075 -6.076 -28.425 1.00 90.00 128 VAL A CA 1
ATOM 1021 C C . VAL A 1 128 ? 11.338 -6.318 -29.733 1.00 90.00 128 VAL A C 1
ATOM 1023 O O . VAL A 1 128 ? 11.493 -7.379 -30.334 1.00 90.00 128 VAL A O 1
ATOM 1026 N N . ASP A 1 129 ? 10.498 -5.367 -30.126 1.00 91.81 129 ASP A N 1
ATOM 1027 C CA . ASP A 1 129 ? 9.870 -5.388 -31.443 1.00 91.81 129 ASP A CA 1
ATOM 1028 C C . ASP A 1 129 ? 10.928 -5.062 -32.503 1.00 91.81 129 ASP A C 1
ATOM 1030 O O . ASP A 1 129 ? 11.768 -4.187 -32.290 1.00 91.81 129 ASP A O 1
ATOM 1034 N N . LEU A 1 130 ? 10.913 -5.793 -33.612 1.00 89.69 130 LEU A N 1
ATOM 1035 C CA . LEU A 1 130 ? 11.858 -5.647 -34.718 1.00 89.69 130 LEU A CA 1
ATOM 1036 C C . LEU A 1 130 ? 11.136 -5.448 -36.058 1.00 89.69 130 LEU A C 1
ATOM 1038 O O . LEU A 1 130 ? 11.782 -5.542 -37.099 1.00 89.69 130 LEU A O 1
ATOM 1042 N N . ASP A 1 131 ? 9.829 -5.163 -36.064 1.00 88.62 131 ASP A N 1
ATOM 1043 C CA . ASP A 1 131 ? 9.020 -5.003 -37.282 1.00 88.62 131 ASP A CA 1
ATOM 1044 C C . ASP A 1 131 ? 9.152 -3.608 -37.931 1.00 88.62 131 ASP A C 1
ATOM 1046 O O . ASP A 1 131 ? 8.182 -2.912 -38.225 1.00 88.6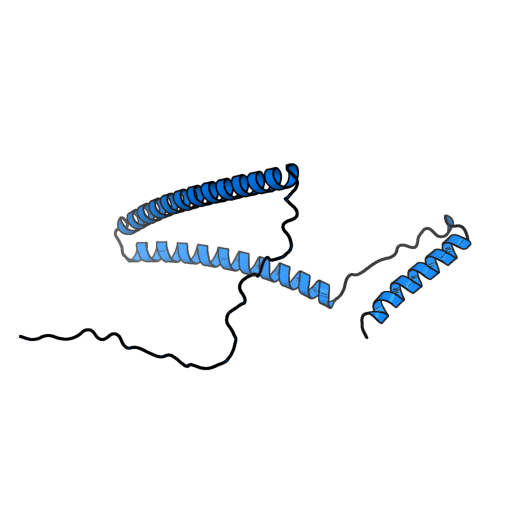2 131 ASP A O 1
ATOM 1050 N N . PHE A 1 132 ? 10.388 -3.145 -38.120 1.00 89.31 132 PHE A N 1
ATOM 1051 C CA . PHE A 1 132 ? 10.690 -1.887 -38.814 1.00 89.31 132 PHE A CA 1
ATOM 1052 C C . PHE A 1 132 ? 12.008 -1.881 -39.625 1.00 89.31 132 PHE A C 1
ATOM 1054 O O . PHE A 1 132 ? 12.566 -0.804 -39.852 1.00 89.31 132 PHE A O 1
ATOM 1061 N N . PRO A 1 133 ? 12.536 -3.017 -40.138 1.00 80.25 133 PRO A N 1
ATOM 1062 C CA . PRO A 1 133 ? 13.838 -3.020 -40.808 1.00 80.25 133 PRO A CA 1
ATOM 1063 C C . PRO A 1 133 ? 13.821 -2.241 -42.130 1.00 80.25 133 PRO A C 1
ATOM 1065 O O . PRO A 1 133 ? 14.825 -1.645 -42.500 1.00 80.25 133 PRO A O 1
ATOM 1068 N N . GLY A 1 134 ? 12.675 -2.194 -42.821 1.00 88.12 134 GLY A N 1
ATOM 1069 C CA . GLY A 1 134 ? 12.514 -1.453 -44.078 1.00 88.12 134 GLY A CA 1
ATOM 1070 C C . GLY A 1 134 ? 12.522 0.073 -43.927 1.00 88.12 134 GLY A C 1
ATOM 1071 O O . GLY A 1 134 ? 12.574 0.775 -44.932 1.00 88.12 134 GLY A O 1
ATOM 1072 N N . LEU A 1 135 ? 12.467 0.585 -42.694 1.00 90.75 135 LEU A N 1
ATOM 1073 C CA . LEU A 1 135 ? 12.519 2.017 -42.383 1.00 90.75 135 LEU A CA 1
ATOM 1074 C C . LEU A 1 135 ? 13.926 2.491 -41.992 1.00 90.75 135 LEU A C 1
ATOM 1076 O O . LEU A 1 135 ? 14.129 3.691 -41.834 1.00 90.75 135 LEU A O 1
ATOM 1080 N N . MET A 1 136 ? 14.879 1.567 -41.829 1.00 89.62 136 MET A N 1
ATOM 1081 C CA . MET A 1 136 ? 16.221 1.852 -41.323 1.00 89.62 136 MET A CA 1
ATOM 1082 C C . MET A 1 136 ? 17.270 1.835 -42.434 1.00 89.62 136 MET A C 1
ATOM 1084 O O . MET A 1 136 ? 17.260 0.991 -43.332 1.00 89.62 136 MET A O 1
ATOM 1088 N N . ALA A 1 137 ? 18.236 2.743 -42.337 1.00 91.94 137 ALA A N 1
ATOM 1089 C CA . ALA A 1 137 ? 19.445 2.693 -43.140 1.00 91.94 137 ALA A CA 1
ATOM 1090 C C . ALA A 1 137 ? 20.331 1.501 -42.711 1.00 91.94 137 ALA A C 1
ATOM 1092 O O . ALA A 1 137 ? 20.334 1.113 -41.540 1.00 91.94 137 ALA A O 1
ATOM 1093 N N . PRO A 1 138 ? 21.178 0.948 -43.601 1.00 91.50 138 PRO A N 1
ATOM 1094 C CA . PRO A 1 138 ? 22.050 -0.185 -43.262 1.00 91.50 138 PRO A CA 1
ATOM 1095 C C . PRO A 1 138 ? 22.963 0.056 -42.046 1.00 91.50 138 PRO A C 1
ATOM 1097 O O . PRO A 1 138 ? 23.267 -0.869 -41.296 1.00 91.50 138 PRO A O 1
ATOM 1100 N N . ALA A 1 139 ? 23.385 1.303 -41.819 1.00 92.31 139 ALA A N 1
ATOM 1101 C CA . ALA A 1 139 ? 24.176 1.679 -40.647 1.00 92.31 139 ALA A CA 1
ATOM 1102 C C . ALA A 1 139 ? 23.373 1.598 -39.333 1.00 92.31 139 ALA A C 1
ATOM 1104 O O . ALA A 1 139 ? 23.914 1.192 -38.304 1.00 92.31 139 ALA A O 1
ATOM 1105 N N . GLU A 1 140 ? 22.084 1.935 -39.370 1.00 91.88 140 GLU A N 1
ATOM 1106 C CA . GLU A 1 140 ? 21.184 1.885 -38.213 1.00 91.88 140 GLU A CA 1
ATOM 1107 C C . GLU A 1 140 ? 20.869 0.437 -37.829 1.00 91.88 140 GLU A C 1
ATOM 1109 O O . GLU A 1 140 ? 20.878 0.105 -36.647 1.00 91.88 140 GLU A O 1
ATOM 1114 N N . ILE A 1 141 ? 20.719 -0.454 -38.818 1.00 91.81 141 ILE A N 1
ATOM 1115 C CA . ILE A 1 141 ? 20.567 -1.902 -38.598 1.00 91.81 141 ILE A CA 1
ATOM 1116 C C . ILE A 1 141 ? 21.791 -2.472 -37.865 1.00 91.81 141 ILE A C 1
ATOM 1118 O O . ILE A 1 141 ? 21.654 -3.227 -36.900 1.00 91.81 141 ILE A O 1
ATOM 1122 N N . ASN A 1 142 ? 22.998 -2.077 -38.279 1.00 92.75 142 ASN A N 1
ATOM 1123 C CA . ASN A 1 142 ? 24.231 -2.503 -37.614 1.00 92.75 142 ASN A CA 1
ATOM 1124 C C . ASN A 1 142 ? 24.328 -1.970 -36.177 1.00 92.75 142 ASN A C 1
ATOM 1126 O O . ASN A 1 142 ? 24.753 -2.698 -35.279 1.00 92.75 142 ASN A O 1
ATOM 1130 N N . SER A 1 143 ? 23.904 -0.725 -35.942 1.00 93.25 143 SER A N 1
ATOM 1131 C CA . SER A 1 143 ? 23.848 -0.154 -34.593 1.00 93.25 143 SER A CA 1
ATOM 1132 C C . SER A 1 143 ? 22.837 -0.888 -33.706 1.00 93.25 143 SER A C 1
ATOM 1134 O O . SER A 1 143 ? 23.166 -1.244 -32.576 1.00 93.25 143 SER A O 1
ATOM 1136 N N . LEU A 1 144 ? 21.645 -1.193 -34.226 1.00 91.81 144 LEU A N 1
ATOM 1137 C CA . LEU A 1 144 ? 20.607 -1.938 -33.513 1.00 91.81 144 LEU A CA 1
ATOM 1138 C C . LEU A 1 144 ? 21.097 -3.326 -33.085 1.00 91.81 144 LEU A C 1
ATOM 1140 O O . LEU A 1 144 ? 20.901 -3.733 -31.942 1.00 91.81 144 LEU A O 1
ATOM 1144 N N . MET A 1 145 ? 21.792 -4.035 -33.974 1.00 91.44 145 MET A N 1
ATOM 1145 C CA . MET A 1 145 ? 22.389 -5.332 -33.660 1.00 91.44 145 MET A CA 1
ATOM 1146 C C . MET A 1 145 ? 23.386 -5.234 -32.497 1.00 91.44 145 MET A C 1
ATOM 1148 O O . MET A 1 145 ? 23.313 -6.031 -31.563 1.00 91.44 145 MET A O 1
ATOM 1152 N N . GLN A 1 146 ? 24.270 -4.230 -32.504 1.00 92.56 146 GLN A N 1
ATOM 1153 C CA . GLN A 1 146 ? 25.201 -4.006 -31.392 1.00 92.56 146 GLN A CA 1
ATOM 1154 C C . GLN A 1 146 ? 24.476 -3.67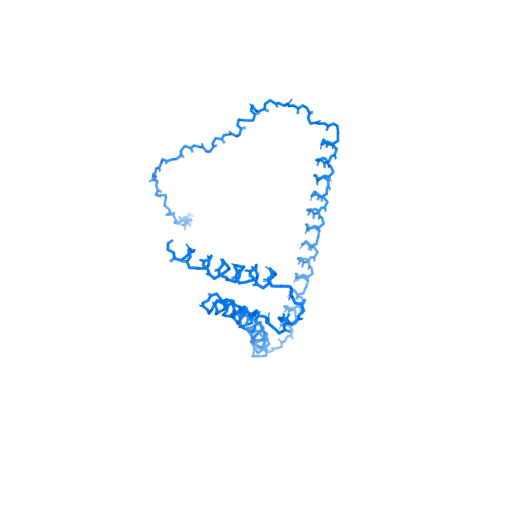6 -30.081 1.00 92.56 146 GLN A C 1
ATOM 1156 O O . GLN A 1 146 ? 24.858 -4.184 -29.029 1.00 92.56 146 GLN A O 1
ATOM 1161 N N . GLN A 1 147 ? 23.409 -2.874 -30.133 1.00 91.62 147 GLN A N 1
ATOM 1162 C CA . GLN A 1 147 ? 22.602 -2.543 -28.955 1.00 91.62 147 GLN A CA 1
ATOM 1163 C C . GLN A 1 147 ? 21.929 -3.785 -28.353 1.00 91.62 147 GLN A C 1
ATOM 1165 O O . GLN A 1 147 ? 21.925 -3.945 -27.131 1.00 91.62 147 GLN A O 1
ATOM 1170 N N . VAL A 1 148 ? 21.405 -4.687 -29.191 1.00 91.19 148 VAL A N 1
ATOM 1171 C CA . VAL A 1 148 ? 20.816 -5.957 -28.740 1.00 91.19 148 VAL A CA 1
ATOM 1172 C C . VAL A 1 148 ? 21.876 -6.855 -28.101 1.00 91.19 148 VAL A C 1
ATOM 1174 O O . VAL A 1 148 ? 21.638 -7.376 -27.014 1.00 91.19 148 VAL A O 1
ATOM 1177 N N . ILE A 1 149 ? 23.050 -6.999 -28.727 1.00 91.81 149 ILE A N 1
ATOM 1178 C CA . ILE A 1 149 ? 24.160 -7.803 -28.187 1.00 91.81 149 ILE A CA 1
ATOM 1179 C C . ILE A 1 149 ? 24.594 -7.266 -26.818 1.00 91.81 149 ILE A C 1
ATOM 1181 O O . ILE A 1 149 ? 24.558 -7.999 -25.832 1.00 91.81 149 ILE A O 1
ATOM 1185 N N . HIS A 1 150 ? 24.900 -5.971 -26.729 1.00 90.12 150 HIS A N 1
ATOM 1186 C CA . HIS A 1 150 ? 25.335 -5.334 -25.486 1.00 90.12 150 HIS A CA 1
ATOM 1187 C C . HIS A 1 150 ? 24.274 -5.437 -24.374 1.00 90.12 150 HIS A C 1
ATOM 1189 O O . HIS A 1 150 ? 24.591 -5.685 -23.208 1.00 90.12 150 HIS A O 1
ATOM 1195 N N . GLY A 1 151 ? 22.991 -5.298 -24.728 1.00 85.75 151 GLY A N 1
ATOM 1196 C CA . GLY A 1 151 ? 21.872 -5.453 -23.797 1.00 85.75 151 GLY A CA 1
ATOM 1197 C C . GLY A 1 151 ? 21.647 -6.888 -23.302 1.00 85.75 151 GLY A C 1
ATOM 1198 O O . GLY A 1 151 ? 21.064 -7.078 -22.230 1.00 85.75 151 GLY A O 1
ATOM 1199 N N . LEU A 1 152 ? 22.092 -7.901 -24.052 1.00 84.44 152 LEU A N 1
ATOM 1200 C CA . LEU A 1 152 ? 22.081 -9.299 -23.615 1.00 84.44 152 LEU A CA 1
ATOM 1201 C C . LEU A 1 152 ? 23.300 -9.608 -22.740 1.00 84.44 152 LEU A C 1
ATOM 1203 O O . LEU A 1 152 ? 23.125 -10.146 -21.650 1.00 84.44 152 LEU A O 1
ATOM 1207 N N . GLU A 1 153 ? 24.504 -9.216 -23.164 1.00 83.38 153 GLU A N 1
ATOM 1208 C CA . GLU A 1 153 ? 25.758 -9.436 -22.421 1.00 83.38 153 GLU A CA 1
ATOM 1209 C C . GLU A 1 153 ? 25.738 -8.799 -21.029 1.00 83.38 153 GLU A C 1
ATOM 1211 O O . GLU A 1 153 ? 26.142 -9.434 -20.055 1.00 83.38 153 GLU A O 1
ATOM 1216 N N . SER A 1 154 ? 25.170 -7.595 -20.904 1.00 76.31 154 SER A N 1
ATOM 1217 C CA . SER A 1 154 ? 25.043 -6.905 -19.612 1.00 76.31 154 SER A CA 1
ATOM 1218 C C . SER A 1 154 ? 24.294 -7.739 -18.560 1.00 76.31 154 SER A C 1
ATOM 1220 O O . SER A 1 154 ? 24.588 -7.628 -17.375 1.00 76.31 154 SER A O 1
ATOM 1222 N N . ARG A 1 155 ? 23.370 -8.624 -18.967 1.00 65.62 155 ARG A N 1
ATOM 1223 C CA . ARG A 1 155 ? 22.654 -9.519 -18.036 1.00 65.62 155 ARG A CA 1
ATOM 1224 C C . ARG A 1 155 ? 23.456 -10.754 -17.631 1.00 65.62 155 ARG A C 1
ATOM 1226 O O . ARG A 1 155 ? 23.192 -11.326 -16.577 1.00 65.62 155 ARG A O 1
ATOM 1233 N N . TYR A 1 156 ? 24.393 -11.201 -18.463 1.00 60.12 156 TYR A N 1
ATOM 1234 C CA . TYR A 1 156 ? 25.228 -12.365 -18.154 1.00 60.12 156 TYR A CA 1
ATOM 1235 C C . TYR A 1 156 ? 26.425 -11.997 -17.268 1.00 60.12 156 TYR A C 1
ATOM 1237 O O . TYR A 1 156 ? 26.888 -12.845 -16.513 1.00 60.12 156 TYR A O 1
ATOM 1245 N N . CYS A 1 157 ? 26.874 -10.738 -17.292 1.00 55.97 157 CYS A N 1
ATOM 1246 C CA . CYS A 1 157 ? 27.977 -10.258 -16.453 1.00 55.97 157 CYS A CA 1
ATOM 1247 C C . CYS A 1 157 ? 27.579 -9.903 -15.006 1.00 55.97 157 CYS A C 1
ATOM 1249 O O . CYS A 1 157 ? 28.449 -9.886 -14.147 1.00 55.97 157 CYS A O 1
ATOM 1251 N N . GLU A 1 158 ? 26.300 -9.644 -14.703 1.00 54.75 158 GLU A N 1
ATOM 1252 C CA . GLU A 1 158 ? 25.833 -9.377 -13.323 1.00 54.75 158 GLU A CA 1
ATOM 1253 C C . GLU A 1 158 ? 25.591 -10.652 -12.488 1.00 54.75 158 GLU A C 1
ATOM 1255 O O . GLU A 1 158 ? 25.321 -10.565 -11.293 1.00 54.75 158 GLU A O 1
ATOM 1260 N N . ASN A 1 159 ? 25.683 -11.838 -13.101 1.00 52.31 159 ASN A N 1
ATOM 1261 C CA . ASN A 1 159 ? 25.410 -13.131 -12.459 1.00 52.31 159 ASN A CA 1
ATOM 1262 C C . ASN A 1 159 ? 26.677 -13.968 -12.172 1.00 52.31 159 ASN A C 1
ATOM 1264 O O . ASN A 1 159 ? 26.559 -15.173 -11.939 1.00 52.31 159 ASN A O 1
ATOM 1268 N N . PHE A 1 160 ? 27.867 -13.352 -12.188 1.00 43.75 160 PHE A N 1
ATOM 1269 C CA . PHE A 1 160 ? 29.143 -13.965 -11.793 1.00 43.75 160 PHE A CA 1
ATOM 1270 C C . PHE A 1 160 ? 29.843 -13.155 -10.700 1.00 43.75 160 PHE A C 1
ATOM 1272 O O . PHE A 1 160 ? 29.848 -11.909 -10.804 1.00 43.75 160 PHE A O 1
#

Sequence (160 aa):
MGEVVESEIPNGDAANGDGAPPEEPSAEAGELPLSKSARKRLLKQQRREEKKAEKKKAAKEEKRRKAEERRREWQEKISSVATEEERAAIEESRLAARRERMEARAGERERKRQKLTKGMEEGQRIVVDLDFPGLMAPAEINSLMQQVIHGLESRYCENF

Foldseek 3Di:
DDDDDDDDDDDDDDDDDDDDDPDDPPPPPDCPPQPPVRVVVVVVVVVVVVVVVVVVVVVVVVVVVVVVVVVVVVVVVLVPDDDPVVSVVVVVVVVVVVVVVVVVVVVVVVVVVVVVVVCVVVDDDDDDDDPCPVVDDPVVVVVVVVVVVVVVVVVVVVVD

Organism: NCBI:txid210225

pLDDT: mean 78.53, std 19.41, range [31.27, 95.06]